Protein AF-A0AAU3KSS3-F1 (afdb_monomer)

Structure (mmCIF, N/CA/C/O backbone):
data_AF-A0AAU3KSS3-F1
#
_entry.id   AF-A0AAU3KSS3-F1
#
loop_
_atom_site.group_PDB
_atom_site.id
_atom_site.type_symbol
_atom_site.label_atom_id
_atom_site.label_alt_id
_atom_site.label_comp_id
_atom_site.label_asym_id
_atom_site.label_entity_id
_atom_site.label_seq_id
_atom_site.pdbx_PDB_ins_code
_atom_site.Cartn_x
_atom_site.Cartn_y
_atom_site.Cartn_z
_atom_site.occupancy
_atom_site.B_iso_or_equiv
_atom_site.auth_seq_id
_atom_site.auth_comp_id
_atom_site.auth_asym_id
_atom_site.auth_atom_id
_atom_site.pdbx_PDB_model_num
ATOM 1 N N . MET A 1 1 ? -12.505 13.453 3.954 1.00 42.72 1 MET A N 1
ATOM 2 C CA . MET A 1 1 ? -12.064 12.083 4.300 1.00 42.72 1 MET A CA 1
ATOM 3 C C . MET A 1 1 ? -13.097 11.103 3.770 1.00 42.72 1 MET A C 1
ATOM 5 O O . MET A 1 1 ? -14.274 11.296 4.032 1.00 42.72 1 MET A O 1
ATOM 9 N N . ASP A 1 2 ? -12.672 10.120 2.978 1.00 51.66 2 ASP A N 1
ATOM 10 C CA . ASP A 1 2 ? -13.550 9.194 2.247 1.00 51.66 2 ASP A CA 1
ATOM 11 C C . ASP A 1 2 ? -14.262 8.207 3.198 1.00 51.66 2 ASP A C 1
ATOM 13 O O . ASP A 1 2 ? -13.622 7.595 4.059 1.00 51.66 2 ASP A O 1
ATOM 17 N N . ALA A 1 3 ? -15.575 8.008 3.043 1.00 58.75 3 ALA A N 1
ATOM 18 C CA . ALA A 1 3 ? -16.393 7.146 3.914 1.00 58.75 3 ALA A CA 1
ATOM 19 C C . ALA A 1 3 ? -15.892 5.686 3.975 1.00 58.75 3 ALA A C 1
ATOM 21 O O . ALA A 1 3 ? -16.036 5.004 4.988 1.00 58.75 3 ALA A O 1
ATOM 22 N N . LYS A 1 4 ? -15.224 5.220 2.914 1.00 58.56 4 LYS A N 1
ATOM 23 C CA . LYS A 1 4 ? -14.672 3.862 2.808 1.00 58.56 4 LYS A CA 1
ATOM 24 C C . LYS A 1 4 ? -13.612 3.574 3.869 1.00 58.56 4 LYS A C 1
ATOM 26 O O . LYS A 1 4 ? -13.592 2.480 4.418 1.00 58.56 4 LYS A O 1
ATOM 31 N N . TRP A 1 5 ? -12.755 4.538 4.204 1.00 66.69 5 TRP A N 1
ATOM 32 C CA . TRP A 1 5 ? -11.697 4.336 5.205 1.00 66.69 5 TRP A CA 1
ATOM 33 C C . TRP A 1 5 ? -12.258 4.145 6.619 1.00 66.69 5 TRP A C 1
ATOM 35 O O . TRP A 1 5 ? -11.690 3.393 7.408 1.00 66.69 5 TRP A O 1
ATOM 45 N N . HIS A 1 6 ? -13.417 4.740 6.912 1.00 82.50 6 HIS A N 1
ATOM 46 C CA . HIS A 1 6 ? -14.088 4.591 8.202 1.00 82.50 6 HIS A CA 1
ATOM 47 C C . HIS A 1 6 ? -14.633 3.177 8.410 1.00 82.50 6 HIS A C 1
ATOM 49 O O . HIS A 1 6 ? -14.509 2.644 9.508 1.00 82.50 6 HIS A O 1
ATOM 55 N N . ALA A 1 7 ? -15.165 2.538 7.363 1.00 88.75 7 ALA A N 1
ATOM 56 C CA . ALA A 1 7 ? -15.692 1.178 7.465 1.00 88.75 7 ALA A CA 1
ATOM 57 C C . ALA A 1 7 ? -14.593 0.144 7.771 1.00 88.75 7 ALA A C 1
ATOM 59 O O . ALA A 1 7 ? -14.783 -0.728 8.612 1.00 88.75 7 ALA A O 1
ATOM 60 N N . HIS A 1 8 ? -13.416 0.283 7.153 1.00 89.94 8 HIS A N 1
ATOM 61 C CA . HIS A 1 8 ? -12.257 -0.567 7.453 1.00 89.94 8 HIS A CA 1
ATOM 62 C C . HIS A 1 8 ? -11.743 -0.351 8.878 1.00 89.94 8 HIS A C 1
ATOM 64 O O . HIS A 1 8 ? -11.457 -1.316 9.583 1.00 89.94 8 HIS A O 1
ATOM 70 N N . ARG A 1 9 ? -11.660 0.915 9.311 1.00 91.56 9 ARG A N 1
ATOM 71 C CA . ARG A 1 9 ? -11.262 1.274 10.677 1.00 91.56 9 ARG A CA 1
ATOM 72 C C . ARG A 1 9 ? -12.222 0.670 11.704 1.00 91.56 9 ARG A C 1
ATOM 74 O O . ARG A 1 9 ? -11.774 0.073 12.673 1.00 91.56 9 ARG A O 1
ATOM 81 N N . LEU A 1 10 ? -13.526 0.797 11.463 1.00 92.62 10 LEU A N 1
ATOM 82 C CA . LEU A 1 10 ? -14.567 0.254 12.330 1.00 92.62 10 LEU A CA 1
ATOM 83 C C . LEU A 1 10 ? -14.480 -1.273 12.416 1.00 92.62 10 LEU A C 1
ATOM 85 O O . LEU A 1 10 ? -14.453 -1.815 13.514 1.00 92.62 10 LEU A O 1
ATOM 89 N N . ALA A 1 11 ? -14.390 -1.958 11.274 1.00 93.25 11 ALA A N 1
ATOM 90 C CA . ALA A 1 11 ? -14.271 -3.413 11.244 1.00 93.25 11 ALA A CA 1
ATOM 91 C C . ALA A 1 11 ? -13.020 -3.909 11.983 1.00 93.25 11 ALA A C 1
ATOM 93 O O . ALA A 1 11 ? -13.102 -4.887 12.719 1.00 93.25 11 ALA A O 1
ATOM 94 N N . TRP A 1 12 ? -11.888 -3.210 11.836 1.00 93.62 12 TRP A N 1
ATOM 95 C CA . TRP A 1 12 ? -10.675 -3.512 12.594 1.00 93.62 12 TRP A CA 1
ATOM 96 C C . TRP A 1 12 ? -10.897 -3.388 14.096 1.00 93.62 12 TRP A C 1
ATOM 98 O O . TRP A 1 12 ? -10.623 -4.333 14.829 1.00 93.62 12 TRP A O 1
ATOM 108 N N . VAL A 1 13 ? -11.436 -2.254 14.548 1.00 94.81 13 VAL A N 1
ATOM 109 C CA . VAL A 1 13 ? -11.633 -1.995 15.979 1.00 94.81 13 VAL A CA 1
ATOM 110 C C . VAL A 1 13 ? -12.584 -3.002 16.617 1.00 94.81 13 VAL A C 1
ATOM 112 O O . VAL A 1 13 ? -12.333 -3.454 17.729 1.00 94.81 13 VAL A O 1
ATOM 115 N N . LEU A 1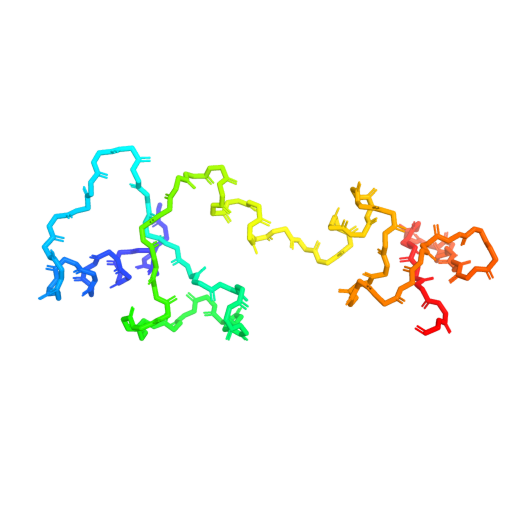 14 ? -13.623 -3.426 15.898 1.00 95.62 14 LEU A N 1
ATOM 116 C CA . LEU A 1 14 ? -14.556 -4.444 16.384 1.00 95.62 14 LEU A CA 1
ATOM 117 C C . LEU A 1 14 ? -13.907 -5.822 16.600 1.00 95.62 14 LEU A C 1
ATOM 119 O O . LEU A 1 14 ? -14.391 -6.577 17.438 1.00 95.62 14 LEU A O 1
ATOM 123 N N . VAL A 1 15 ? -12.850 -6.164 15.855 1.00 96.44 15 VAL A N 1
ATOM 124 C CA . VAL A 1 15 ? -12.213 -7.494 15.918 1.00 96.44 15 VAL A CA 1
ATOM 125 C C . VAL A 1 15 ? -10.915 -7.489 16.726 1.00 96.44 15 VAL A C 1
ATOM 127 O O . VAL A 1 15 ? -10.645 -8.437 17.460 1.00 96.44 15 VAL A O 1
ATOM 130 N N . HIS A 1 16 ? -10.104 -6.442 16.593 1.00 94.88 16 HIS A N 1
ATOM 131 C CA . HIS A 1 16 ? -8.755 -6.360 17.157 1.00 94.88 16 HIS A CA 1
ATOM 132 C C . HIS A 1 16 ? -8.602 -5.286 18.239 1.00 94.88 16 HIS A C 1
ATOM 134 O O . HIS A 1 16 ? -7.588 -5.280 18.934 1.00 94.88 16 HIS A O 1
ATOM 140 N N . GLY A 1 17 ? -9.581 -4.391 18.395 1.00 93.88 17 GLY A N 1
ATOM 141 C CA . GLY A 1 17 ? -9.478 -3.233 19.279 1.00 93.88 17 GLY A CA 1
ATOM 142 C C . GLY A 1 17 ? -8.703 -2.074 18.651 1.00 93.88 17 GLY A C 1
ATOM 143 O O . GLY A 1 17 ? -8.686 -1.890 17.431 1.00 93.88 17 GLY A O 1
ATOM 144 N N . ASP A 1 18 ? -8.090 -1.251 19.495 1.00 94.50 18 ASP A N 1
ATOM 145 C CA . ASP A 1 18 ? -7.475 -0.004 19.053 1.00 94.50 18 ASP A CA 1
ATOM 146 C C . ASP A 1 18 ? -6.372 -0.211 18.010 1.00 94.50 18 ASP A C 1
ATOM 148 O O . ASP A 1 18 ? -5.644 -1.204 17.976 1.00 94.50 18 ASP A O 1
ATOM 152 N N . ILE A 1 19 ? -6.261 0.769 17.118 1.00 92.94 19 ILE A N 1
ATOM 153 C CA . ILE A 1 19 ? -5.200 0.802 16.116 1.00 92.94 19 ILE A CA 1
ATOM 154 C C . ILE A 1 19 ? -3.963 1.375 16.803 1.00 92.94 19 ILE A C 1
ATOM 156 O O . ILE A 1 19 ? -4.061 2.491 17.315 1.00 92.94 19 ILE A O 1
ATOM 160 N N . PRO A 1 20 ? -2.819 0.667 16.798 1.00 93.00 20 PRO A N 1
ATOM 161 C CA . PRO A 1 20 ? -1.608 1.168 17.431 1.00 93.00 20 PRO A CA 1
ATOM 162 C C . PRO A 1 20 ? -1.178 2.527 16.873 1.00 93.00 20 PRO A C 1
ATOM 164 O O . PRO A 1 20 ? -1.355 2.813 15.682 1.00 93.00 20 PRO A O 1
ATOM 167 N N . ASP A 1 21 ? -0.565 3.341 17.728 1.00 93.06 21 ASP A N 1
ATOM 168 C CA . ASP A 1 21 ? -0.103 4.675 17.360 1.00 93.06 21 ASP A CA 1
ATOM 169 C C . ASP A 1 21 ? 0.855 4.645 16.164 1.00 93.06 21 ASP A C 1
ATOM 171 O O . ASP A 1 21 ? 1.720 3.778 16.026 1.00 93.06 21 ASP A O 1
ATOM 175 N N . GLY A 1 22 ? 0.685 5.614 15.263 1.00 89.25 22 GLY A N 1
ATOM 176 C CA . GLY A 1 22 ? 1.481 5.718 14.039 1.00 89.25 22 GLY A CA 1
ATOM 177 C C . GLY A 1 22 ? 1.111 4.716 12.940 1.00 89.25 22 GLY A C 1
A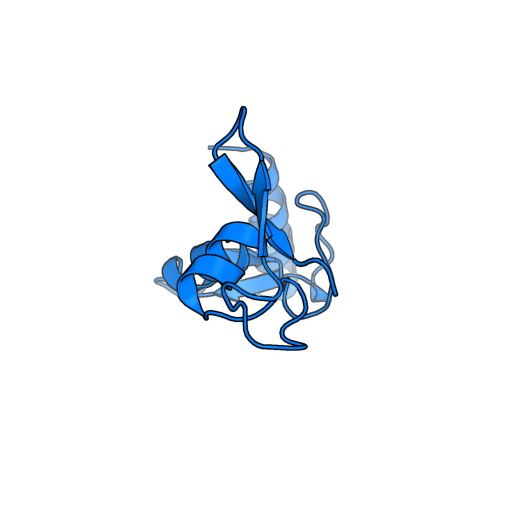TOM 178 O O . GLY A 1 22 ? 1.696 4.780 11.854 1.00 89.25 22 GLY A O 1
ATOM 179 N N . LEU A 1 23 ? 0.133 3.832 13.167 1.00 91.69 23 LEU A N 1
ATOM 180 C CA . LEU A 1 23 ? -0.374 2.912 12.150 1.00 91.69 23 LEU A CA 1
ATOM 181 C C . LEU A 1 23 ? -1.700 3.387 11.550 1.00 91.69 23 LEU A C 1
ATOM 183 O O . LEU A 1 23 ? -2.503 4.091 12.162 1.00 91.69 23 LEU A O 1
ATOM 187 N N . ALA A 1 24 ? -1.936 2.964 10.313 1.00 89.25 24 ALA A N 1
ATOM 188 C CA . ALA A 1 24 ? -3.192 3.135 9.605 1.00 89.25 24 ALA A CA 1
ATOM 189 C C . ALA A 1 24 ? -3.680 1.780 9.087 1.00 89.25 24 ALA A C 1
ATOM 191 O O . ALA A 1 24 ? -2.884 0.899 8.761 1.00 89.25 24 ALA A O 1
ATOM 192 N N . ILE A 1 25 ? -4.998 1.623 8.973 1.00 89.56 25 ILE A N 1
ATOM 193 C CA . ILE A 1 25 ? -5.581 0.424 8.369 1.00 89.56 25 ILE A CA 1
ATOM 194 C C . ILE A 1 25 ? -5.521 0.541 6.854 1.00 89.56 25 ILE A C 1
ATOM 196 O O . ILE A 1 25 ? -6.026 1.503 6.273 1.00 89.56 25 ILE A O 1
ATOM 200 N N . GLY A 1 26 ? -4.916 -0.458 6.220 1.00 85.31 26 GLY A N 1
ATOM 201 C CA . GLY A 1 26 ? -4.856 -0.598 4.772 1.00 85.31 26 GLY A CA 1
ATOM 202 C C . GLY A 1 26 ? -5.150 -2.026 4.330 1.00 85.31 26 GLY A C 1
ATOM 203 O O . GLY A 1 26 ? -5.104 -2.965 5.123 1.00 85.31 26 GLY A O 1
ATOM 204 N N . HIS A 1 27 ? -5.443 -2.195 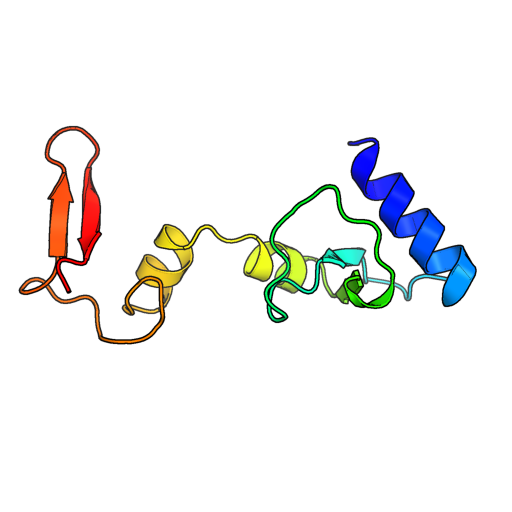3.042 1.00 84.50 27 HIS A N 1
ATOM 205 C CA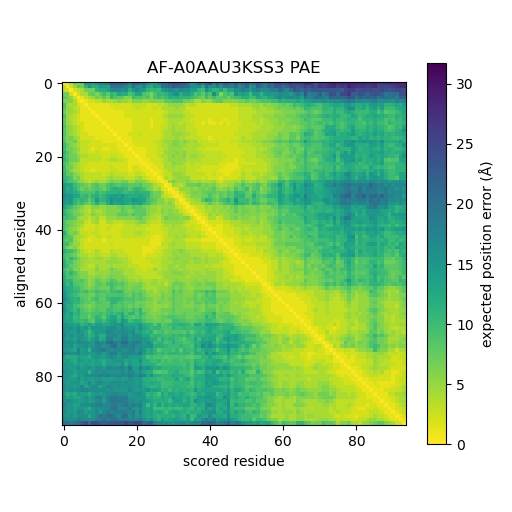 . HIS A 1 27 ? -5.581 -3.520 2.440 1.00 84.50 27 HIS A CA 1
ATOM 206 C C . HIS A 1 27 ? -4.230 -4.236 2.347 1.00 84.50 27 HIS A C 1
ATOM 208 O O . HIS A 1 27 ? -3.244 -3.672 1.856 1.00 84.50 27 HIS A O 1
ATOM 214 N N . ALA A 1 28 ? -4.216 -5.515 2.716 1.00 75.56 28 ALA A N 1
ATOM 215 C CA . ALA A 1 28 ? -3.125 -6.455 2.472 1.00 75.56 28 ALA A CA 1
ATOM 216 C C . ALA A 1 28 ? -3.075 -6.864 0.985 1.00 75.56 28 ALA A C 1
ATOM 218 O O . ALA A 1 28 ? -3.421 -7.977 0.589 1.00 75.56 28 ALA A O 1
ATOM 219 N N . ARG A 1 29 ? -2.712 -5.913 0.111 1.00 68.69 29 ARG A N 1
ATOM 220 C CA . ARG A 1 29 ? -2.678 -6.107 -1.355 1.00 68.69 29 ARG A CA 1
ATOM 221 C C . ARG A 1 29 ? -1.662 -7.155 -1.813 1.00 68.69 29 ARG A C 1
ATOM 223 O O . ARG A 1 29 ? -1.821 -7.722 -2.894 1.00 68.69 29 ARG A O 1
ATOM 230 N N . ASP A 1 30 ? -0.642 -7.398 -1.004 1.00 64.50 30 ASP A N 1
ATOM 231 C CA . ASP A 1 30 ? 0.337 -8.474 -1.146 1.00 64.50 30 ASP A CA 1
ATOM 232 C C . ASP A 1 30 ? -0.310 -9.869 -1.139 1.00 64.50 30 ASP A C 1
ATOM 234 O O . ASP A 1 30 ? 0.195 -10.771 -1.799 1.00 64.50 30 ASP A O 1
ATOM 238 N N . GLN A 1 31 ? -1.486 -10.025 -0.525 1.00 62.91 31 GLN A N 1
ATOM 239 C CA . GLN A 1 31 ? -2.255 -11.276 -0.518 1.00 62.91 31 GLN A CA 1
ATOM 240 C C . GLN A 1 31 ? -3.223 -11.416 -1.711 1.00 62.91 31 GLN A C 1
ATOM 242 O O . GLN A 1 31 ? -4.102 -12.271 -1.723 1.00 62.91 31 GLN A O 1
ATOM 247 N N . GLY A 1 32 ? -3.087 -10.570 -2.740 1.00 59.66 32 GLY A N 1
ATOM 248 C CA . GLY A 1 32 ? -3.873 -10.664 -3.976 1.00 59.66 32 GLY A CA 1
ATOM 249 C C . GLY A 1 32 ? -5.191 -9.882 -3.973 1.00 59.66 32 GLY A C 1
ATOM 250 O O . GLY A 1 32 ? -5.842 -9.782 -5.017 1.00 59.66 32 GLY A O 1
ATOM 251 N N . TYR A 1 33 ? -5.559 -9.242 -2.862 1.00 67.12 33 TYR A N 1
ATOM 252 C CA . TYR A 1 33 ? -6.806 -8.484 -2.748 1.00 67.12 33 TYR A CA 1
ATOM 253 C C . TYR A 1 33 ? -6.644 -7.046 -3.227 1.00 67.12 33 TYR A C 1
ATOM 255 O O . TYR A 1 33 ? -5.904 -6.253 -2.653 1.00 67.12 33 TYR A O 1
ATOM 263 N N . ARG A 1 34 ? -7.335 -6.692 -4.316 1.00 66.75 34 ARG A N 1
ATOM 264 C CA . ARG A 1 34 ? -7.103 -5.417 -5.023 1.00 66.75 34 ARG A CA 1
ATOM 265 C C . ARG A 1 34 ? -8.247 -4.413 -4.929 1.00 66.75 34 ARG A C 1
ATOM 267 O O . ARG A 1 34 ? -8.073 -3.275 -5.378 1.00 66.75 34 ARG A O 1
ATOM 274 N N . PHE A 1 35 ? -9.384 -4.805 -4.361 1.00 76.19 35 PHE A N 1
ATOM 275 C CA . PHE A 1 35 ? -10.600 -3.998 -4.364 1.00 76.19 35 PHE A CA 1
ATOM 276 C C . PHE A 1 35 ? -10.661 -3.055 -3.149 1.00 76.19 35 PHE A C 1
ATOM 278 O O . PHE A 1 35 ? -10.733 -3.544 -2.026 1.00 76.19 35 PHE A O 1
ATOM 285 N N . PRO A 1 36 ? -10.709 -1.720 -3.347 1.00 73.81 36 PRO A N 1
ATOM 286 C CA . PRO A 1 36 ? -10.747 -0.739 -2.251 1.00 73.81 36 PRO A CA 1
ATOM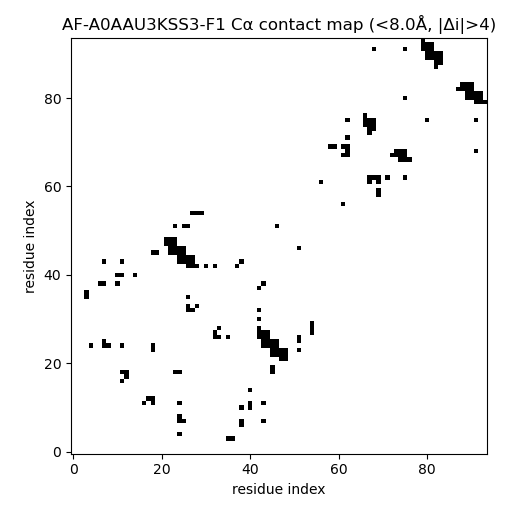 287 C C . PRO A 1 36 ? -11.937 -0.858 -1.299 1.00 73.81 36 PRO A C 1
ATOM 289 O O . PRO A 1 36 ? -11.936 -0.241 -0.241 1.00 73.81 36 PRO A O 1
ATOM 292 N N . ASN A 1 37 ? -12.989 -1.557 -1.718 1.00 77.00 37 ASN A N 1
ATOM 293 C CA . ASN A 1 37 ? -14.274 -1.569 -1.028 1.00 77.00 37 ASN A CA 1
ATOM 294 C C . ASN A 1 37 ? -14.450 -2.823 -0.148 1.00 77.00 37 ASN A C 1
ATOM 296 O O . ASN A 1 37 ? -15.502 -2.991 0.458 1.00 77.00 37 ASN A O 1
ATOM 300 N N . TYR A 1 38 ? -13.472 -3.734 -0.130 1.00 83.00 38 TYR A N 1
ATOM 301 C CA . TYR A 1 38 ? -13.561 -4.992 0.611 1.00 83.00 38 TYR A CA 1
ATOM 302 C C . TYR A 1 38 ? -13.176 -4.797 2.079 1.00 83.00 38 TYR A C 1
ATOM 304 O O . TYR A 1 38 ? -12.037 -4.454 2.366 1.00 83.00 38 TYR A O 1
ATOM 312 N N . ILE A 1 39 ? -14.096 -5.100 2.998 1.00 87.00 39 ILE A N 1
ATOM 313 C CA . ILE A 1 39 ? -13.925 -4.913 4.455 1.00 87.00 39 ILE A CA 1
ATOM 314 C C . ILE A 1 39 ? -13.694 -6.262 5.171 1.00 87.00 39 ILE A C 1
ATOM 316 O O . ILE A 1 39 ? -13.960 -6.437 6.354 1.00 87.00 39 ILE A O 1
ATOM 320 N N . ARG A 1 40 ? -13.212 -7.267 4.440 1.00 88.19 40 ARG A N 1
ATOM 321 C CA . ARG A 1 40 ? -12.869 -8.572 5.008 1.00 88.19 40 ARG A CA 1
ATOM 322 C C . ARG A 1 40 ? -11.681 -8.426 5.957 1.00 88.19 40 ARG A C 1
ATOM 324 O O . ARG A 1 40 ? -10.631 -7.959 5.525 1.00 88.19 40 ARG A O 1
ATOM 331 N N . ILE A 1 41 ? -11.871 -8.770 7.233 1.00 88.62 41 ILE A N 1
ATOM 332 C CA . ILE A 1 41 ? -10.897 -8.482 8.298 1.00 88.62 41 ILE A CA 1
ATOM 333 C C . ILE A 1 41 ? -9.544 -9.154 8.052 1.00 88.62 41 ILE A C 1
ATOM 335 O O . ILE A 1 41 ? -8.504 -8.535 8.247 1.00 88.62 41 ILE A O 1
ATOM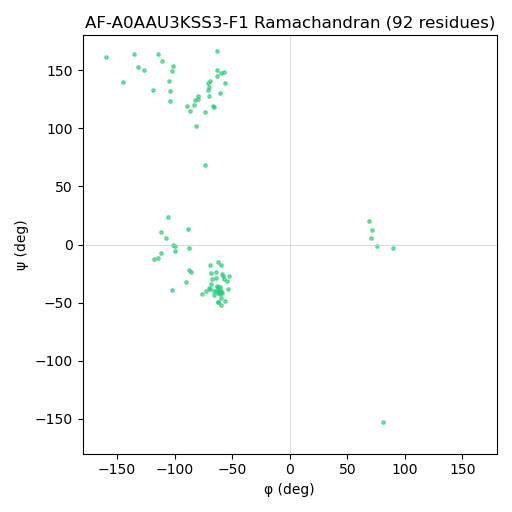 339 N N . ASP A 1 42 ? -9.568 -10.369 7.506 1.00 87.06 42 ASP A N 1
ATOM 340 C CA . ASP A 1 42 ? -8.406 -11.148 7.081 1.00 87.06 42 ASP A CA 1
ATOM 341 C C . ASP A 1 42 ? -7.601 -10.473 5.959 1.00 87.06 42 ASP A C 1
ATOM 343 O O . ASP A 1 42 ? -6.461 -10.849 5.706 1.00 87.06 42 ASP A O 1
ATOM 347 N N . HIS A 1 43 ? -8.165 -9.462 5.293 1.00 86.75 43 HIS A N 1
ATOM 348 C CA . HIS A 1 43 ? -7.513 -8.707 4.220 1.00 86.75 43 HIS A CA 1
ATOM 349 C C . HIS A 1 43 ? -7.105 -7.293 4.651 1.00 86.75 43 HIS A C 1
ATOM 351 O O . HIS A 1 43 ? -6.672 -6.493 3.811 1.00 86.75 43 HIS A O 1
ATOM 357 N N . LEU A 1 44 ? -7.277 -6.953 5.928 1.00 88.62 44 LEU A N 1
ATOM 358 C CA . LEU A 1 44 ? -6.848 -5.685 6.502 1.00 88.62 44 LEU A CA 1
ATOM 359 C C . LEU A 1 44 ? -5.568 -5.884 7.300 1.00 88.62 44 LEU A C 1
ATOM 361 O O . LEU A 1 44 ? -5.295 -6.944 7.856 1.00 88.62 44 LEU A O 1
ATOM 365 N N . SER A 1 45 ? -4.744 -4.848 7.341 1.00 89.62 45 SER A N 1
ATOM 366 C CA . SER A 1 45 ? -3.539 -4.835 8.160 1.00 89.62 45 SER A CA 1
ATOM 367 C C . SER A 1 45 ? -3.300 -3.436 8.701 1.00 89.62 45 SER A C 1
ATOM 369 O O . SER A 1 45 ? -3.469 -2.446 7.982 1.00 89.62 45 SER A O 1
ATOM 371 N N . ALA A 1 46 ? -2.876 -3.362 9.960 1.00 91.62 46 ALA A N 1
ATOM 372 C CA . ALA A 1 46 ? -2.295 -2.156 10.522 1.00 91.62 46 ALA A CA 1
ATOM 373 C C . ALA A 1 46 ? -0.883 -1.989 9.950 1.00 91.62 46 ALA A C 1
ATOM 375 O O . ALA A 1 46 ? -0.002 -2.819 10.170 1.00 91.62 46 ALA A O 1
ATOM 376 N N . VAL A 1 47 ? -0.684 -0.939 9.163 1.00 88.62 47 VAL A N 1
ATOM 377 C CA . VAL A 1 47 ? 0.570 -0.669 8.458 1.00 88.62 47 VAL A CA 1
ATOM 378 C C . VAL A 1 47 ? 0.983 0.777 8.670 1.00 88.62 47 VAL A C 1
ATOM 380 O O . VAL A 1 47 ? 0.142 1.661 8.845 1.00 88.62 47 VAL A O 1
ATOM 383 N N . ILE A 1 48 ? 2.286 1.047 8.611 1.00 90.06 48 ILE A N 1
ATOM 384 C CA . ILE A 1 48 ? 2.762 2.430 8.574 1.00 90.06 48 ILE A CA 1
ATOM 385 C C . ILE A 1 48 ? 2.259 3.113 7.287 1.00 90.06 48 ILE A C 1
ATOM 387 O O . ILE A 1 48 ? 2.197 2.466 6.233 1.00 90.06 48 ILE A O 1
ATOM 391 N N . PRO A 1 49 ? 1.930 4.418 7.311 1.00 84.00 49 PRO A N 1
ATOM 392 C CA . PRO A 1 49 ? 1.405 5.124 6.139 1.00 84.00 49 PRO A CA 1
ATOM 393 C C . PRO A 1 49 ? 2.283 4.996 4.886 1.00 84.00 49 PRO A C 1
ATOM 395 O O . PRO A 1 49 ? 1.764 4.806 3.787 1.00 84.00 49 PRO A O 1
ATOM 398 N N . ALA A 1 50 ? 3.609 5.017 5.055 1.00 84.06 50 ALA A N 1
ATOM 399 C CA . ALA A 1 50 ? 4.563 4.840 3.961 1.00 84.06 50 ALA A CA 1
ATOM 400 C C . ALA A 1 50 ? 4.409 3.476 3.259 1.00 84.06 50 ALA A C 1
ATOM 402 O O . ALA A 1 50 ? 4.449 3.395 2.031 1.00 84.06 50 ALA A O 1
ATOM 403 N N . GLU A 1 51 ? 4.171 2.413 4.027 1.00 83.19 51 GLU A N 1
ATOM 404 C CA . GLU A 1 51 ? 3.948 1.062 3.509 1.00 83.19 51 GLU A CA 1
ATOM 405 C C . GLU A 1 51 ? 2.571 0.949 2.843 1.00 83.19 51 GLU A C 1
ATOM 407 O O . GLU A 1 51 ? 2.453 0.386 1.755 1.00 83.19 51 GLU A O 1
ATOM 412 N N . SER A 1 52 ? 1.537 1.570 3.424 1.00 82.50 52 SER A N 1
ATOM 413 C CA . SER A 1 52 ? 0.218 1.669 2.783 1.00 82.50 52 SER A CA 1
ATOM 414 C C . SER A 1 52 ? 0.324 2.328 1.404 1.00 82.50 52 SER A C 1
ATOM 416 O O . SER A 1 52 ? -0.125 1.768 0.402 1.00 82.50 52 SER A O 1
ATOM 418 N N . MET A 1 53 ? 1.013 3.468 1.313 1.00 79.75 53 MET A N 1
ATOM 419 C CA . MET A 1 53 ? 1.259 4.150 0.040 1.00 79.75 53 MET A CA 1
ATOM 420 C C . MET A 1 53 ? 2.053 3.281 -0.940 1.00 79.75 53 MET A C 1
ATOM 422 O O . MET A 1 53 ? 1.703 3.212 -2.120 1.00 79.75 53 MET A O 1
ATOM 426 N N . ARG A 1 54 ? 3.086 2.575 -0.464 1.00 77.31 54 ARG A N 1
ATOM 427 C CA . ARG A 1 54 ? 3.882 1.653 -1.287 1.00 77.31 54 ARG A CA 1
ATOM 428 C C . ARG A 1 54 ? 3.017 0.551 -1.900 1.00 77.31 54 ARG A C 1
ATOM 430 O O . ARG A 1 54 ? 3.184 0.246 -3.081 1.00 77.3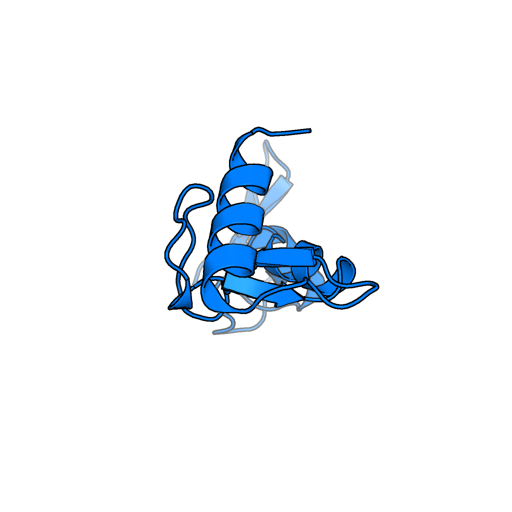1 54 ARG A O 1
ATOM 437 N N . ARG A 1 55 ? 2.080 -0.011 -1.133 1.00 76.56 55 ARG A N 1
ATOM 438 C CA . ARG A 1 55 ? 1.135 -1.049 -1.590 1.00 76.56 55 ARG A CA 1
ATOM 439 C C . ARG A 1 55 ? 0.112 -0.525 -2.599 1.00 76.56 55 ARG A C 1
ATOM 441 O O . ARG A 1 55 ? -0.408 -1.296 -3.404 1.00 76.56 55 ARG A O 1
ATOM 448 N N . TRP A 1 56 ? -0.164 0.776 -2.575 1.00 75.62 56 TRP A N 1
ATOM 449 C CA . TRP A 1 56 ? -1.064 1.458 -3.506 1.00 75.62 56 TRP A CA 1
ATOM 450 C C . TRP A 1 56 ? -0.390 1.948 -4.791 1.00 75.62 56 TRP A C 1
ATOM 452 O O . TRP A 1 56 ? -1.078 2.457 -5.678 1.00 75.62 56 TRP A O 1
ATOM 462 N N . MET A 1 57 ? 0.927 1.771 -4.932 1.00 78.44 57 MET A N 1
ATOM 463 C CA . MET A 1 57 ? 1.625 2.174 -6.147 1.00 78.44 57 MET A CA 1
ATOM 464 C C . MET A 1 57 ? 1.078 1.425 -7.371 1.00 78.44 57 MET A C 1
ATOM 466 O O . MET A 1 57 ? 0.975 0.193 -7.354 1.00 78.44 57 MET A O 1
ATOM 470 N N . PRO A 1 58 ? 0.748 2.141 -8.463 1.00 76.75 58 PRO A N 1
ATOM 471 C CA . PRO A 1 58 ? 0.323 1.490 -9.687 1.00 76.75 58 PRO A CA 1
ATOM 472 C C . PRO A 1 58 ? 1.470 0.625 -10.227 1.00 76.75 58 PRO A C 1
ATOM 474 O O . PRO A 1 58 ? 2.640 0.976 -10.050 1.00 76.75 58 PRO A O 1
ATOM 477 N N . PRO A 1 59 ? 1.171 -0.475 -10.938 1.00 76.06 59 PRO A N 1
ATOM 478 C CA . PRO A 1 59 ? 2.210 -1.365 -11.445 1.00 76.06 59 PRO A CA 1
ATOM 479 C C . PRO A 1 59 ? 3.279 -0.667 -12.290 1.00 76.06 59 PRO A C 1
ATOM 481 O O . PRO A 1 59 ? 4.439 -1.047 -12.244 1.00 76.06 59 PRO A O 1
ATOM 484 N N . 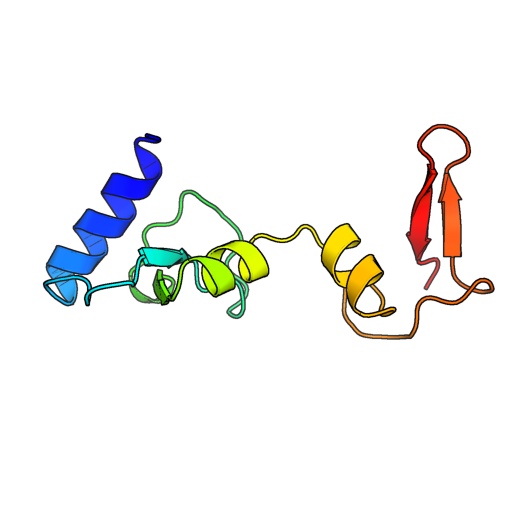THR A 1 60 ? 2.911 0.391 -13.012 1.00 77.12 60 THR A N 1
ATOM 485 C CA . THR A 1 60 ? 3.847 1.218 -13.783 1.00 77.12 60 THR A CA 1
ATOM 486 C C . THR A 1 60 ? 4.863 1.945 -12.903 1.00 77.12 60 THR A C 1
ATOM 488 O O . THR A 1 60 ? 6.035 2.000 -13.262 1.00 77.12 60 THR A O 1
ATOM 491 N N . ALA A 1 61 ? 4.452 2.460 -11.740 1.00 81.12 61 ALA A N 1
ATOM 492 C CA . ALA A 1 61 ? 5.359 3.081 -10.776 1.00 81.12 61 ALA A CA 1
ATOM 493 C C . ALA A 1 61 ? 6.263 2.037 -10.106 1.00 81.12 61 ALA A C 1
ATOM 495 O O . ALA A 1 61 ? 7.447 2.294 -9.895 1.00 81.12 61 ALA A O 1
ATOM 496 N N . VAL A 1 62 ? 5.731 0.840 -9.827 1.00 80.31 62 VAL A N 1
ATOM 497 C CA . VAL A 1 62 ? 6.529 -0.283 -9.310 1.00 80.31 62 VAL A CA 1
ATOM 498 C C . VAL A 1 62 ? 7.602 -0.685 -10.319 1.00 80.31 62 VAL A C 1
ATOM 500 O O . VAL A 1 62 ? 8.772 -0.738 -9.949 1.00 80.31 62 VAL A O 1
ATOM 503 N N . SER A 1 63 ? 7.236 -0.887 -11.586 1.00 80.94 63 SER A N 1
ATOM 504 C CA . SER A 1 63 ? 8.177 -1.222 -12.660 1.00 80.94 63 SER A CA 1
ATOM 505 C C . SER A 1 63 ? 9.209 -0.127 -12.909 1.00 80.94 63 SER A C 1
ATOM 507 O O . SER A 1 63 ? 10.389 -0.418 -13.058 1.00 80.94 63 SER A O 1
ATOM 509 N N . ALA A 1 64 ? 8.802 1.146 -12.898 1.00 82.06 64 ALA A N 1
ATOM 510 C CA . ALA A 1 64 ? 9.731 2.262 -13.054 1.00 82.06 64 ALA A CA 1
ATOM 511 C C . ALA A 1 64 ? 10.753 2.345 -11.908 1.00 82.06 64 ALA A C 1
ATOM 513 O O . ALA A 1 64 ? 11.900 2.703 -12.152 1.00 82.06 64 ALA A O 1
ATOM 514 N N . ARG A 1 65 ? 10.344 2.010 -10.677 1.00 82.19 65 ARG A N 1
ATOM 515 C CA . ARG A 1 65 ? 11.225 2.008 -9.501 1.00 82.19 65 ARG A CA 1
ATOM 516 C C . ARG A 1 65 ? 12.161 0.800 -9.464 1.00 82.19 65 ARG A C 1
ATOM 518 O O . ARG A 1 65 ? 13.305 0.940 -9.062 1.00 82.19 65 ARG A O 1
ATOM 525 N N . THR A 1 66 ? 11.643 -0.383 -9.781 1.00 83.62 66 THR A N 1
ATOM 526 C CA . THR A 1 66 ? 12.372 -1.659 -9.641 1.00 83.62 66 THR A CA 1
ATOM 527 C C . THR A 1 66 ? 13.198 -2.007 -10.871 1.00 83.62 66 THR A C 1
ATOM 529 O O . THR A 1 66 ? 14.137 -2.783 -10.765 1.00 83.62 66 THR A O 1
ATOM 532 N N . GLY A 1 67 ? 12.858 -1.449 -12.035 1.00 85.00 67 GLY A N 1
ATOM 533 C CA . GLY A 1 67 ? 13.418 -1.899 -13.303 1.00 85.00 67 GLY A CA 1
ATOM 534 C C . GLY A 1 67 ? 12.883 -3.264 -13.736 1.00 85.00 67 GLY A C 1
ATOM 535 O O . GLY A 1 67 ? 13.427 -3.847 -14.662 1.00 85.00 67 GLY A O 1
ATOM 536 N N . GLU A 1 68 ? 11.824 -3.779 -13.109 1.00 87.50 68 GLU A N 1
ATOM 537 C CA . GLU A 1 68 ? 11.237 -5.082 -13.424 1.00 87.50 68 GLU A CA 1
ATOM 538 C C . GLU A 1 68 ? 9.859 -4.937 -14.070 1.00 87.50 68 GLU A C 1
ATOM 540 O O . GLU A 1 68 ? 9.164 -3.925 -13.928 1.00 87.50 68 GLU A O 1
ATOM 545 N N . SER A 1 69 ? 9.427 -5.966 -14.791 1.00 84.69 69 SER A N 1
ATOM 546 C CA . SER A 1 69 ? 8.100 -5.994 -15.398 1.00 84.69 69 SER A CA 1
ATOM 547 C C . SER A 1 69 ? 6.988 -5.963 -14.349 1.00 84.69 69 SER A C 1
ATOM 549 O O . SER A 1 69 ? 7.203 -6.187 -13.160 1.00 84.69 69 SER A O 1
ATOM 551 N N . ARG A 1 70 ? 5.746 -5.706 -14.775 1.00 73.31 70 ARG A N 1
ATOM 552 C CA . ARG A 1 70 ? 4.577 -5.605 -13.874 1.00 73.31 70 ARG A CA 1
ATOM 553 C C . ARG A 1 70 ? 4.408 -6.818 -12.945 1.00 73.31 70 ARG A C 1
ATOM 555 O O . ARG A 1 70 ? 3.770 -6.696 -11.899 1.00 73.31 70 ARG A O 1
ATOM 562 N N . ARG A 1 71 ? 4.895 -7.988 -13.360 1.00 71.75 71 ARG A N 1
ATOM 563 C CA . ARG A 1 71 ? 4.821 -9.241 -12.599 1.00 71.75 71 ARG A CA 1
ATOM 564 C C . ARG A 1 71 ? 6.137 -9.600 -11.895 1.00 71.75 71 ARG A C 1
ATOM 566 O O . ARG A 1 71 ? 6.169 -10.635 -11.247 1.00 71.75 71 ARG A O 1
ATOM 573 N N . GLY A 1 72 ? 7.187 -8.788 -12.034 1.00 77.62 72 GLY A N 1
ATOM 574 C CA . GLY A 1 72 ? 8.523 -9.096 -11.515 1.00 77.62 72 GLY A CA 1
ATOM 575 C C . GLY A 1 72 ? 9.209 -10.258 -12.241 1.00 77.62 72 GLY A C 1
ATOM 576 O O . GLY A 1 72 ? 10.083 -10.895 -11.676 1.00 77.62 72 GLY A O 1
ATOM 577 N N . LEU A 1 73 ? 8.775 -10.600 -13.462 1.00 82.94 73 LEU A N 1
ATOM 578 C CA . LEU A 1 73 ? 9.240 -11.815 -14.152 1.00 82.94 73 LEU A CA 1
ATOM 579 C C . LEU A 1 73 ? 10.543 -11.613 -14.933 1.00 82.94 73 LEU A C 1
ATOM 581 O O . LEU A 1 73 ? 11.235 -12.583 -15.216 1.00 82.94 73 LEU A O 1
ATOM 585 N N . HIS A 1 74 ? 10.857 -10.377 -15.316 1.00 84.62 74 HIS A N 1
ATOM 586 C CA . HIS A 1 74 ? 12.050 -10.043 -16.091 1.00 84.62 74 HIS A CA 1
ATOM 587 C C . HIS A 1 74 ? 12.389 -8.557 -15.941 1.00 84.62 74 HIS A C 1
ATOM 589 O O . HIS A 1 74 ? 11.536 -7.741 -15.569 1.00 84.62 74 HIS A O 1
ATOM 595 N N . ALA A 1 75 ? 13.631 -8.206 -16.268 1.00 89.94 75 ALA A N 1
ATOM 596 C CA . ALA A 1 75 ? 14.095 -6.827 -16.292 1.00 89.94 75 ALA A CA 1
ATOM 597 C C . ALA A 1 75 ? 13.483 -6.049 -17.469 1.00 89.94 75 ALA A C 1
ATOM 599 O O . ALA A 1 75 ? 13.374 -6.550 -18.587 1.00 89.94 75 ALA A O 1
ATOM 600 N N . MET A 1 76 ? 13.103 -4.804 -17.213 1.00 87.38 76 MET A N 1
ATOM 601 C CA . MET A 1 76 ? 12.638 -3.830 -18.194 1.00 87.38 76 MET A CA 1
ATOM 602 C C . MET A 1 76 ? 13.861 -3.202 -18.870 1.00 87.38 76 MET A C 1
ATOM 604 O O . MET A 1 76 ? 14.511 -2.322 -18.308 1.00 87.38 76 MET A O 1
ATOM 608 N N . THR A 1 77 ? 14.164 -3.648 -20.083 1.00 89.69 77 THR A N 1
ATOM 609 C CA . THR A 1 77 ? 15.292 -3.196 -20.907 1.00 89.69 77 THR A CA 1
ATOM 610 C C . THR A 1 77 ? 14.792 -2.495 -22.168 1.00 89.69 77 THR A C 1
ATOM 612 O O . THR A 1 77 ? 13.637 -2.639 -22.561 1.00 89.69 77 THR A O 1
ATOM 615 N N . GLU A 1 78 ? 15.650 -1.747 -22.858 1.00 87.56 78 GLU A N 1
ATOM 616 C CA . GLU A 1 78 ? 15.265 -1.112 -24.129 1.00 87.56 78 GLU A CA 1
ATOM 617 C C . GLU A 1 78 ? 14.777 -2.130 -25.177 1.00 87.56 78 GLU A C 1
ATOM 619 O O . GLU A 1 78 ? 13.896 -1.816 -25.976 1.00 87.56 78 GLU A O 1
ATOM 624 N N . ALA A 1 79 ? 15.277 -3.370 -25.123 1.00 89.56 79 ALA A N 1
ATOM 625 C CA . ALA A 1 79 ? 14.904 -4.442 -26.041 1.00 89.56 79 ALA A CA 1
ATOM 626 C C . ALA A 1 79 ? 13.451 -4.924 -25.865 1.00 89.56 79 ALA A C 1
ATOM 628 O O . ALA A 1 79 ? 12.796 -5.267 -26.851 1.00 89.56 79 ALA A O 1
ATOM 629 N N . ASN A 1 80 ? 12.922 -4.920 -24.635 1.00 89.00 80 ASN A N 1
ATOM 630 C CA . ASN A 1 80 ? 11.583 -5.439 -24.323 1.00 89.00 80 ASN A CA 1
ATOM 631 C C . ASN A 1 80 ? 10.575 -4.353 -23.910 1.00 89.00 80 ASN A C 1
ATOM 633 O O . ASN A 1 80 ? 9.452 -4.666 -23.505 1.00 89.00 80 ASN A O 1
ATOM 637 N N . ILE A 1 81 ? 10.929 -3.074 -24.082 1.00 90.06 81 ILE A N 1
ATOM 638 C CA . ILE A 1 81 ? 10.040 -1.931 -23.852 1.00 90.06 81 ILE A CA 1
ATOM 639 C C . ILE A 1 81 ? 9.551 -1.350 -25.188 1.00 90.06 81 ILE A C 1
ATOM 641 O O . ILE A 1 81 ? 10.308 -1.087 -26.120 1.00 90.06 81 ILE A O 1
ATOM 645 N N . SER A 1 82 ? 8.247 -1.111 -25.315 1.00 90.31 82 SER A N 1
ATOM 646 C CA . SER A 1 82 ? 7.691 -0.141 -26.270 1.00 90.31 82 SER A CA 1
ATOM 647 C C . SER A 1 82 ? 7.241 1.114 -25.538 1.00 90.31 82 SER A C 1
ATOM 649 O O . SER A 1 82 ? 6.661 1.035 -24.458 1.00 90.31 82 SER A O 1
ATOM 651 N N . THR A 1 83 ? 7.478 2.275 -26.140 1.00 89.56 83 THR A N 1
ATOM 652 C CA . THR A 1 83 ? 6.954 3.552 -25.651 1.00 89.56 83 THR A CA 1
ATOM 653 C C . THR A 1 83 ? 5.797 3.970 -26.545 1.00 89.56 83 THR A C 1
ATOM 655 O O . THR A 1 83 ? 5.952 4.065 -27.760 1.00 89.56 83 THR A O 1
ATOM 658 N N . ASP A 1 84 ? 4.627 4.194 -25.952 1.00 86.62 84 ASP A N 1
ATOM 659 C CA . ASP A 1 84 ? 3.474 4.752 -26.655 1.00 86.62 84 ASP A CA 1
ATOM 660 C C . ASP A 1 84 ? 3.796 6.204 -27.068 1.00 86.62 84 ASP A C 1
ATOM 662 O O . ASP A 1 84 ? 4.025 7.040 -26.190 1.00 86.62 84 ASP A O 1
ATOM 666 N N . PRO A 1 85 ? 3.818 6.536 -28.371 1.00 89.50 85 PRO A N 1
ATOM 667 C CA . PRO A 1 85 ? 4.263 7.849 -28.843 1.00 89.50 85 PRO A CA 1
ATOM 668 C C . PRO A 1 85 ? 3.304 8.990 -28.475 1.00 89.50 85 PRO A C 1
ATOM 670 O O . PRO A 1 85 ? 3.697 10.151 -28.510 1.00 89.50 85 PRO A O 1
ATOM 673 N N . ARG A 1 86 ? 2.052 8.686 -28.111 1.00 89.94 86 ARG A N 1
ATOM 674 C CA . ARG A 1 86 ? 1.037 9.685 -27.750 1.00 89.94 86 ARG A CA 1
ATOM 675 C C . ARG A 1 86 ? 1.050 10.012 -26.260 1.00 89.94 86 ARG A C 1
ATOM 677 O O . ARG A 1 86 ? 0.704 11.121 -25.872 1.00 89.94 86 ARG A O 1
ATOM 684 N N . THR A 1 87 ? 1.382 9.033 -25.423 1.00 85.88 87 THR A N 1
ATOM 685 C CA . THR A 1 87 ? 1.265 9.148 -23.957 1.00 85.88 87 THR A CA 1
ATOM 686 C C . THR A 1 87 ? 2.598 9.032 -23.221 1.00 85.88 87 THR A C 1
ATOM 688 O O . THR A 1 87 ? 2.656 9.309 -22.026 1.00 85.88 87 THR A O 1
ATOM 691 N N . GLY A 1 88 ? 3.662 8.593 -23.898 1.00 85.19 88 GLY A N 1
ATOM 692 C CA . GLY A 1 88 ? 4.962 8.301 -23.290 1.00 85.19 88 GLY A CA 1
ATOM 693 C C . GLY A 1 88 ? 4.971 7.051 -22.402 1.00 85.19 88 GLY A C 1
ATOM 694 O O . GLY A 1 88 ? 5.977 6.766 -21.751 1.00 85.19 88 GLY A O 1
ATOM 695 N N . TYR A 1 89 ? 3.873 6.287 -22.338 1.00 83.44 89 TYR A N 1
ATOM 696 C CA . TYR A 1 89 ? 3.807 5.107 -21.481 1.00 83.44 89 TYR A CA 1
ATOM 697 C C . TYR A 1 89 ? 4.690 3.977 -22.005 1.00 83.44 89 TYR A C 1
ATOM 699 O O . TYR A 1 89 ? 4.550 3.534 -23.144 1.00 83.44 89 TYR A O 1
ATOM 707 N N . ARG A 1 90 ? 5.543 3.455 -21.120 1.00 85.12 90 ARG A N 1
ATOM 708 C CA . ARG A 1 90 ? 6.340 2.250 -21.359 1.00 85.12 90 ARG A CA 1
ATOM 709 C C . ARG A 1 90 ? 5.485 1.002 -21.154 1.00 85.12 90 ARG A C 1
ATOM 711 O O . ARG A 1 90 ? 4.858 0.843 -20.103 1.00 85.12 90 ARG A O 1
ATOM 718 N N . ARG A 1 91 ? 5.476 0.107 -22.137 1.00 83.00 91 ARG A N 1
ATOM 719 C CA . ARG A 1 91 ? 4.851 -1.216 -22.077 1.00 83.00 91 ARG A CA 1
ATOM 720 C C . ARG A 1 91 ? 5.917 -2.283 -22.266 1.00 83.00 91 ARG A C 1
ATOM 722 O O . ARG A 1 91 ? 6.737 -2.194 -23.170 1.00 83.00 91 ARG A O 1
ATOM 729 N N . CYS A 1 92 ? 5.877 -3.279 -21.397 1.00 86.25 92 CYS A N 1
ATOM 730 C CA . CYS A 1 92 ? 6.609 -4.518 -21.584 1.00 86.25 92 CYS A CA 1
ATOM 731 C C . CYS A 1 92 ? 5.990 -5.306 -22.755 1.00 86.25 92 CYS A C 1
ATOM 733 O O . CYS A 1 92 ? 4.764 -5.298 -22.914 1.00 86.25 92 CYS A O 1
ATOM 735 N N . ARG A 1 93 ? 6.834 -5.939 -23.575 1.00 83.38 93 ARG A N 1
ATOM 736 C CA . ARG A 1 93 ? 6.438 -6.747 -24.743 1.00 83.38 93 ARG A CA 1
ATOM 737 C C . ARG A 1 93 ? 6.421 -8.262 -24.485 1.00 83.38 93 ARG A C 1
ATOM 739 O O . ARG A 1 93 ? 6.020 -8.996 -25.381 1.00 83.38 93 ARG A O 1
ATOM 746 N N . GLU A 1 94 ? 6.854 -8.698 -23.306 1.00 75.81 94 GLU A N 1
ATOM 747 C CA . GLU A 1 94 ? 7.058 -10.099 -22.902 1.00 75.81 94 GLU A CA 1
ATOM 748 C C . GLU A 1 94 ? 6.039 -10.576 -21.854 1.00 75.81 94 GLU A C 1
ATOM 750 O O . GLU A 1 94 ? 5.593 -9.765 -21.005 1.00 75.81 94 GLU A O 1
#

Mean predicted aligned error: 7.96 Å

Secondary structure (DSSP, 8-state):
--HHHHHHHHHHHHHH-SPPTT-EEEE-GGGT---TT---GGGEEEE-HHHHHHHT--HHHHHHHHSB-TTSSSB--TTTEEE-TTT--EEE--

Solvent-accessible surface area (backbone atoms only — not comparable to full-atom values): 5883 Å² total; per-residue (Å²): 132,68,70,65,61,53,55,45,48,51,52,42,36,76,76,72,39,82,77,60,88,82,45,39,79,34,70,41,41,91,78,71,53,82,64,89,83,68,64,54,68,93,45,50,38,80,33,44,60,71,55,45,53,61,68,65,51,52,52,67,57,49,20,69,74,69,39,24,39,80,83,65,80,47,75,65,42,82,88,44,47,46,65,40,90,90,77,67,49,76,38,77,77,125

Nearest PDB structures (foldseek):
  6itw-assembly1_A  TM=5.456E-01  e=8.201E+00  Agrobacterium fabrum str. C58
  4ky4-assembly1_B  TM=4.129E-01  e=9.377E+00  Toxoplasma gondii

Foldseek 3Di:
DDPQQVLLLVLCCVPPNDQDPQWGKAFQCVVVDDDSNDNPNVGIDTDHVVVRVVSVDDLQRVCVVPQAHSVNPDGPDPVQWDQDPVPRRIDGND

Sequence (94 aa):
MDAKWHAHRLAWVLVHGDIPDGLAIGHARDQGYRFPNYIRIDHLSAVIPAESMRRWMPPTAVSARTGESRRGLHAMTEANISTDPRTGY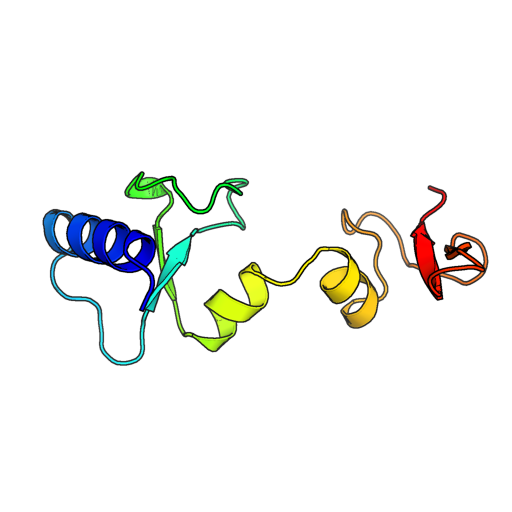RRCRE

pLDDT: mean 82.73, std 10.1, range [42.72, 96.44]

Radius of gyration: 17.13 Å; Cα contacts (8 Å, |Δi|>4): 105; chains: 1; bounding box: 32×24×48 Å